Protein AF-A0A814CUS8-F1 (afdb_monomer_lite)

pLDDT: mean 79.9, std 17.97, range [39.34, 98.38]

Radius of gyration: 48.98 Å; chains: 1; bounding box: 87×26×145 Å

InterPro domains:
  IPR004827 Basic-leucine zipper domain [PF00170] (65-127)
  IPR004827 Basic-leucine zipper domain [PS50217] (67-130)
  IPR004827 Basic-leucine zipper domain [SM00338] (65-129)
  IPR046347 Basic-leucine zipper domain superfamily [SSF57959] (68-125)

Sequence (171 aa):
MFSDKSVPSYSSQYSASSVDSNDSEAYAADSNVVEYGPIKIRQIRKPAPTIATGRRPKHLVLVGEEALKRQQRREKNREAAKKLKERRQLIEEELGQKLKELEGEHLTLQSYLKQLQERKTNLQSEVENCLNDPIKELLSNHNQDMLSFFEQYLDDPDLFDEAIENMLNFD

Secondary structure (DSSP, 8-state):
--------------------------------EEEETTEEEE--PPPP--TTTT---TT----THHHHHHHHHHHHHHHHHHHHHHHHHHHHHHHHHHHHHHHHHHHHHHHHHHHHHHHHHHHHHHHIIIIIHHHHHHHHHHHHHHHHHHHHHSS-HHHHHHHHHHHH---

Foldseek 3Di:
DDDDDDDDDDPDPPPPPDPDPPPPPDPPDQPQWDDDDPDTDRDDPDPPPPPVVVDDDPPDDDDDPVVVVVVVVVVVVVVVVVVVVVVVVVVVVVVVVVVVVVVVVVVVVVVVVVVVVVVVVVVVVCCCVVPVVVVVVVVVVVVVVVVVVVVVCPVPVVVVVVVVVVVVPDD

Structure (mmCIF, N/CA/C/O backbone):
data_AF-A0A814CUS8-F1
#
_entry.id   AF-A0A814CUS8-F1
#
loop_
_atom_site.group_PDB
_atom_site.id
_atom_site.type_symbol
_atom_site.label_atom_id
_atom_site.label_alt_id
_atom_site.label_comp_id
_atom_site.label_asym_id
_atom_site.label_entity_id
_atom_site.label_seq_id
_atom_site.pdbx_PDB_ins_code
_atom_site.Cartn_x
_atom_site.Cartn_y
_atom_site.Cartn_z
_atom_site.occupancy
_atom_site.B_iso_or_equiv
_atom_site.auth_seq_id
_atom_site.auth_comp_id
_atom_site.auth_asym_id
_atom_site.auth_atom_id
_atom_site.pdbx_PDB_model_num
ATOM 1 N N . MET A 1 1 ? -21.595 9.789 4.654 1.00 50.78 1 MET A N 1
ATOM 2 C CA . MET A 1 1 ? -20.896 10.973 4.114 1.00 50.78 1 MET A CA 1
ATOM 3 C C . MET A 1 1 ? -19.546 10.504 3.599 1.00 50.78 1 MET A C 1
ATOM 5 O O . MET A 1 1 ? -18.693 10.172 4.409 1.00 50.78 1 MET A O 1
ATOM 9 N N . PHE A 1 2 ? -19.405 10.342 2.283 1.00 46.50 2 PHE A N 1
ATOM 10 C CA . PHE A 1 2 ? -18.151 9.922 1.656 1.00 46.50 2 PHE A CA 1
ATOM 11 C C . PHE A 1 2 ? -17.379 11.176 1.255 1.00 46.50 2 PHE A C 1
ATOM 13 O O . PHE A 1 2 ? -17.892 11.991 0.495 1.00 46.50 2 PHE A O 1
ATOM 20 N N . SER A 1 3 ? -16.190 11.360 1.823 1.00 59.19 3 SER A N 1
ATOM 21 C CA . SER A 1 3 ? -15.321 12.486 1.489 1.00 59.19 3 SER A CA 1
ATOM 22 C C . SER A 1 3 ? -14.439 12.105 0.305 1.00 59.19 3 SER A C 1
ATOM 24 O O . SER A 1 3 ? -13.506 11.313 0.455 1.00 59.19 3 SER A O 1
ATOM 26 N N . ASP A 1 4 ? -14.741 12.687 -0.854 1.00 53.28 4 ASP A N 1
ATOM 27 C CA . ASP A 1 4 ? -13.927 12.637 -2.065 1.00 53.28 4 ASP A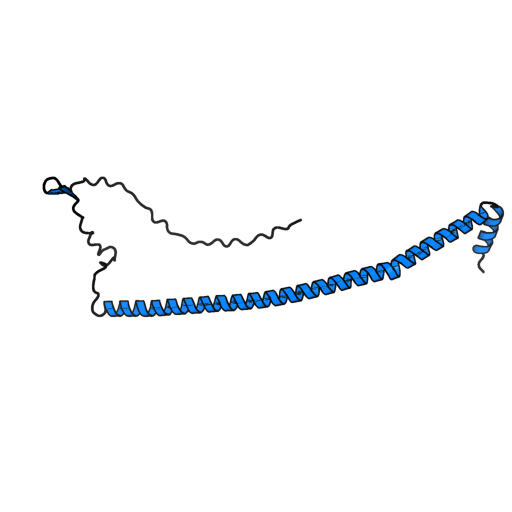 CA 1
ATOM 28 C C . ASP A 1 4 ? -12.538 13.227 -1.796 1.00 53.28 4 ASP A C 1
ATOM 30 O O . ASP A 1 4 ? -12.368 14.432 -1.595 1.00 53.28 4 ASP A O 1
ATOM 34 N N . LYS A 1 5 ? -11.512 12.372 -1.786 1.00 60.66 5 LYS A N 1
ATOM 35 C CA . LYS A 1 5 ? -10.117 12.815 -1.806 1.00 60.66 5 LYS A CA 1
ATOM 36 C C . LYS A 1 5 ? -9.662 12.917 -3.257 1.00 60.66 5 LYS A C 1
ATOM 38 O O . LYS A 1 5 ? -9.365 11.919 -3.906 1.00 60.66 5 LYS A O 1
ATOM 43 N N . SER A 1 6 ? -9.623 14.158 -3.732 1.00 58.84 6 SER A N 1
ATOM 44 C CA . SER A 1 6 ? -9.035 14.594 -5.000 1.00 58.84 6 SER A CA 1
ATOM 45 C C . SER A 1 6 ? -7.634 14.004 -5.208 1.00 58.84 6 SER A C 1
ATOM 47 O O . SER A 1 6 ? -6.712 14.290 -4.444 1.00 58.84 6 SER A O 1
ATOM 49 N N . VAL A 1 7 ? -7.469 13.210 -6.266 1.00 65.81 7 VAL A N 1
ATOM 50 C CA . VAL A 1 7 ? -6.178 12.672 -6.725 1.00 65.81 7 VAL A CA 1
ATOM 51 C C . VAL A 1 7 ? -5.428 13.758 -7.516 1.00 65.81 7 VAL A C 1
ATOM 53 O O . VAL A 1 7 ? -6.060 14.452 -8.316 1.00 65.81 7 VAL A O 1
ATOM 56 N N . PRO A 1 8 ? -4.101 13.936 -7.357 1.00 56.03 8 PRO A N 1
ATOM 57 C CA . PRO A 1 8 ? -3.353 14.910 -8.146 1.00 56.03 8 PRO A CA 1
ATOM 58 C C . PRO A 1 8 ? -3.231 14.441 -9.602 1.00 56.03 8 PRO A C 1
ATOM 60 O O . PRO A 1 8 ? -2.582 13.439 -9.902 1.00 56.03 8 PRO A O 1
ATOM 63 N N . SER A 1 9 ? -3.851 15.189 -10.515 1.00 56.16 9 SER A N 1
ATOM 64 C CA . SER A 1 9 ? -3.718 15.020 -11.963 1.00 56.16 9 SER A CA 1
ATOM 65 C C . SER A 1 9 ? -2.316 15.443 -12.418 1.00 56.16 9 SER A C 1
ATOM 67 O O . SER A 1 9 ? -2.034 16.633 -12.559 1.00 56.16 9 SER A O 1
ATOM 69 N N . TYR A 1 10 ? -1.439 14.476 -12.693 1.00 53.31 10 TYR A N 1
ATOM 70 C CA . TYR A 1 10 ? -0.182 14.727 -13.400 1.00 53.31 10 TYR A CA 1
ATOM 71 C C . TYR A 1 10 ? -0.476 15.013 -14.878 1.00 53.31 10 TYR A C 1
ATOM 73 O O . TYR A 1 10 ? -0.742 14.100 -15.660 1.00 53.31 10 TYR A O 1
ATOM 81 N N . SER A 1 11 ? -0.419 16.289 -15.277 1.00 48.31 11 SER A N 1
ATOM 82 C CA . SER A 1 11 ? -0.501 16.672 -16.686 1.00 48.31 11 SER A CA 1
ATOM 83 C C . SER A 1 11 ? 0.764 16.209 -17.408 1.00 48.31 11 SER A C 1
ATOM 85 O O . SER A 1 11 ? 1.842 16.791 -17.270 1.00 48.31 11 SER A O 1
ATOM 87 N N . SER A 1 12 ? 0.629 15.137 -18.174 1.00 52.34 12 SER A N 1
ATOM 88 C CA .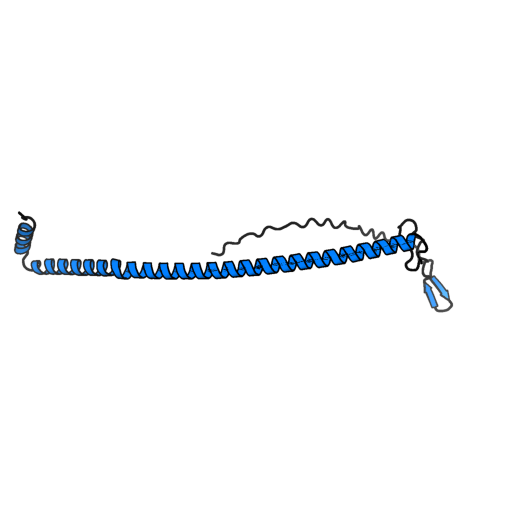 SER A 1 12 ? 1.665 14.636 -19.060 1.00 52.34 12 SER A CA 1
ATOM 89 C C . SER A 1 12 ? 1.778 15.559 -20.278 1.00 52.34 12 SER A C 1
ATOM 91 O O . SER A 1 12 ? 1.001 15.461 -21.224 1.00 52.34 12 SER A O 1
ATOM 93 N N . GLN A 1 13 ? 2.719 16.504 -20.240 1.00 41.91 13 GLN A N 1
ATOM 94 C CA . GLN A 1 13 ? 3.053 17.347 -21.388 1.00 41.91 13 GLN A CA 1
ATOM 95 C C . GLN A 1 13 ? 3.933 16.561 -22.369 1.00 41.91 13 GLN A C 1
ATOM 97 O O . GLN A 1 13 ? 5.137 16.783 -22.473 1.00 41.91 13 GLN A O 1
ATOM 102 N N . TYR A 1 14 ? 3.334 15.613 -23.089 1.00 46.81 14 TYR A N 1
ATOM 103 C CA . TYR A 1 14 ? 3.913 15.123 -24.335 1.00 46.81 14 TYR A CA 1
ATOM 104 C C . TYR A 1 14 ? 3.396 15.999 -25.468 1.00 46.81 14 TYR A C 1
ATOM 106 O O . TYR A 1 14 ? 2.300 15.799 -25.987 1.00 46.81 14 TYR A O 1
ATOM 114 N N . SER A 1 15 ? 4.202 16.984 -25.852 1.00 44.31 15 SER A N 1
ATOM 115 C CA . SER A 1 15 ? 4.017 17.744 -27.084 1.00 44.31 15 SER A CA 1
ATOM 116 C C . SER A 1 15 ? 4.265 16.813 -28.272 1.00 44.31 15 SER A C 1
ATOM 118 O O . SER A 1 15 ? 5.383 16.704 -28.775 1.00 44.31 15 SER A O 1
ATOM 120 N N . ALA A 1 16 ? 3.229 16.092 -28.701 1.00 43.72 16 ALA A N 1
ATOM 121 C CA . ALA A 1 16 ? 3.210 15.454 -30.005 1.00 43.72 16 ALA A CA 1
ATOM 122 C C . ALA A 1 16 ? 3.190 16.574 -31.052 1.00 43.72 16 ALA A C 1
ATOM 124 O O . ALA A 1 16 ? 2.175 17.234 -31.256 1.00 43.72 16 ALA A O 1
ATOM 125 N N . SER A 1 17 ? 4.338 16.833 -31.674 1.00 43.38 17 SER A N 1
ATOM 126 C CA . SER A 1 17 ? 4.427 17.688 -32.852 1.00 43.38 17 SER A CA 1
ATOM 127 C C . SER A 1 17 ? 3.530 17.098 -33.943 1.00 43.38 17 SER A C 1
ATOM 129 O O . SER A 1 17 ? 3.879 16.083 -34.554 1.00 43.38 17 SER A O 1
ATOM 131 N N . SER A 1 18 ? 2.365 17.720 -34.125 1.00 43.56 18 SER A N 1
ATOM 132 C CA . SER A 1 18 ? 1.466 17.559 -35.264 1.00 43.56 18 SER A CA 1
ATOM 133 C C . SER A 1 18 ? 2.279 17.713 -36.541 1.00 43.56 18 SER A C 1
ATOM 135 O O . SER A 1 18 ? 2.819 18.782 -36.822 1.00 43.56 18 SER A O 1
ATOM 137 N N . VAL A 1 19 ? 2.427 16.621 -37.284 1.00 49.22 19 VAL A N 1
ATOM 138 C CA . VAL A 1 19 ? 2.911 16.685 -38.656 1.00 49.22 19 VAL A CA 1
ATOM 139 C C . VAL A 1 19 ? 1.697 17.078 -39.481 1.00 49.22 19 VAL A C 1
ATOM 141 O O . VAL A 1 19 ? 0.839 16.238 -39.753 1.00 49.22 19 VAL A O 1
ATOM 144 N N . ASP A 1 20 ? 1.615 18.365 -39.813 1.00 39.34 20 ASP A N 1
ATOM 145 C CA . ASP A 1 20 ? 0.624 18.897 -40.739 1.00 39.34 20 ASP A CA 1
ATOM 146 C C . ASP A 1 20 ? 0.675 18.096 -42.039 1.00 39.34 20 ASP A C 1
ATOM 148 O O . ASP A 1 20 ? 1.641 18.135 -42.809 1.00 39.34 20 ASP A O 1
ATOM 152 N N . SER A 1 21 ? -0.386 17.325 -42.254 1.00 46.75 21 SER A N 1
ATOM 153 C CA . SER A 1 21 ? -0.672 16.683 -43.524 1.00 46.75 21 SER A CA 1
ATOM 154 C C . SER A 1 21 ? -1.192 17.772 -44.452 1.00 46.75 21 SER A C 1
ATOM 156 O O . SER A 1 21 ? -2.388 18.030 -44.524 1.00 46.75 21 SER A O 1
ATOM 158 N N . ASN A 1 22 ? -0.269 18.450 -45.134 1.00 43.00 22 ASN A N 1
ATOM 159 C CA . ASN A 1 22 ? -0.602 19.197 -46.338 1.00 43.00 22 ASN A CA 1
ATOM 160 C C . ASN A 1 22 ? -0.940 18.183 -47.438 1.00 43.00 22 ASN A C 1
ATOM 162 O O . ASN A 1 22 ? -0.107 17.870 -48.289 1.00 43.00 22 ASN A O 1
ATOM 166 N N . ASP A 1 23 ? -2.173 17.678 -47.400 1.00 44.00 23 ASP A N 1
ATOM 167 C CA . ASP A 1 23 ? -2.877 17.166 -48.572 1.00 44.00 23 ASP A CA 1
ATOM 168 C C . ASP A 1 23 ? -3.195 18.362 -49.477 1.00 44.00 23 ASP A C 1
ATOM 170 O O . ASP A 1 23 ? -4.311 18.871 -49.545 1.00 44.00 23 ASP A O 1
ATOM 174 N N . SER A 1 24 ? -2.168 18.869 -50.156 1.00 48.19 24 SER A N 1
ATOM 175 C CA . SER A 1 24 ? -2.362 19.692 -51.337 1.00 48.19 24 SER A CA 1
ATOM 176 C C . SER A 1 24 ? -2.568 18.751 -52.519 1.00 48.19 24 SER A C 1
ATOM 178 O O . SER A 1 24 ? -1.622 18.191 -53.077 1.00 48.19 24 SER A O 1
ATOM 180 N N . GLU A 1 25 ? -3.845 18.566 -52.863 1.00 48.16 25 GLU A N 1
ATOM 181 C CA . GLU A 1 25 ? -4.347 18.003 -54.116 1.00 48.16 25 GLU A CA 1
ATOM 182 C C . GLU A 1 25 ? -3.626 18.627 -55.321 1.00 48.16 25 GLU A C 1
ATOM 184 O O . GLU A 1 25 ? -4.066 19.598 -55.935 1.00 48.16 25 GLU A O 1
ATOM 189 N N . ALA A 1 26 ? -2.489 18.049 -55.694 1.00 42.47 26 ALA A N 1
ATOM 190 C CA . ALA A 1 26 ? -1.895 18.262 -56.994 1.00 42.47 26 ALA A CA 1
ATOM 191 C C . ALA A 1 26 ? -2.567 17.284 -57.960 1.00 42.47 26 ALA A C 1
ATOM 193 O O . ALA A 1 26 ? -2.162 16.124 -58.072 1.00 42.47 26 ALA A O 1
ATOM 194 N N . TYR A 1 27 ? -3.584 17.768 -58.677 1.00 48.34 27 TYR A N 1
ATOM 195 C CA . TYR A 1 27 ? -4.066 17.189 -59.932 1.00 48.34 27 TYR A CA 1
ATOM 196 C C . TYR A 1 27 ? -2.927 17.208 -60.969 1.00 48.34 27 TYR A C 1
ATOM 198 O O . TYR A 1 27 ? -2.902 18.000 -61.907 1.00 48.34 27 TYR A O 1
ATOM 206 N N . ALA A 1 28 ? -1.924 16.353 -60.774 1.00 47.12 28 ALA A N 1
ATOM 207 C CA . ALA A 1 28 ? -0.863 16.114 -61.732 1.00 47.12 28 ALA A CA 1
ATOM 208 C C . ALA A 1 28 ? -1.374 15.071 -62.725 1.00 47.12 28 ALA A C 1
ATOM 210 O O . ALA A 1 28 ? -1.452 13.886 -62.404 1.00 47.12 28 ALA A O 1
ATOM 211 N N . ALA A 1 29 ? -1.747 15.562 -63.906 1.00 50.84 29 ALA A N 1
ATOM 212 C CA . ALA A 1 29 ? -2.191 14.825 -65.082 1.00 50.84 29 ALA A CA 1
ATOM 213 C C . ALA A 1 29 ? -1.685 13.366 -65.157 1.00 50.84 29 ALA A C 1
ATOM 215 O O . ALA A 1 29 ? -0.484 13.086 -65.083 1.00 50.84 29 ALA A O 1
ATOM 216 N N . ASP A 1 30 ? -2.640 12.451 -65.334 1.00 49.84 30 ASP A N 1
ATOM 217 C CA . ASP A 1 30 ? -2.488 11.003 -65.511 1.00 49.84 30 ASP A CA 1
ATOM 218 C C . ASP A 1 30 ? -1.817 10.682 -66.864 1.00 49.84 30 ASP A C 1
ATOM 220 O O . ASP A 1 30 ? -2.454 10.227 -67.807 1.00 49.84 30 ASP A O 1
ATOM 224 N N . SER A 1 31 ? -0.524 10.993 -66.998 1.00 60.25 31 SER A N 1
ATOM 225 C CA . SER A 1 31 ? 0.248 10.822 -68.242 1.00 60.25 31 SER A CA 1
ATOM 226 C C . SER A 1 31 ? 1.133 9.567 -68.275 1.00 60.25 31 SER A C 1
ATOM 228 O O . SER A 1 31 ? 1.953 9.425 -69.175 1.00 60.25 31 SER A O 1
ATOM 230 N N . ASN A 1 32 ? 0.993 8.644 -67.312 1.00 65.56 32 ASN A N 1
ATOM 231 C CA . ASN A 1 32 ? 1.894 7.486 -67.145 1.00 65.56 32 ASN A CA 1
ATOM 232 C C . ASN A 1 32 ? 1.188 6.120 -67.259 1.00 65.56 32 ASN A C 1
ATOM 234 O O . ASN A 1 32 ? 1.574 5.139 -66.614 1.00 65.56 32 ASN A O 1
ATOM 238 N N . VAL A 1 33 ? 0.137 6.049 -68.076 1.00 76.44 33 VAL A N 1
ATOM 239 C CA . VAL A 1 33 ? -0.501 4.786 -68.467 1.00 76.44 33 VAL A CA 1
ATOM 240 C C . VAL A 1 33 ? 0.093 4.348 -69.800 1.00 76.44 33 VAL A C 1
ATOM 242 O O . VAL A 1 33 ? -0.033 5.057 -70.793 1.00 76.44 33 VAL A O 1
ATOM 245 N N . VAL A 1 34 ? 0.743 3.184 -69.820 1.00 80.94 34 VAL A N 1
ATOM 246 C CA . VAL A 1 34 ? 1.221 2.559 -71.059 1.00 80.94 34 VAL A CA 1
ATOM 247 C C . VAL A 1 34 ? 0.309 1.390 -71.389 1.00 80.94 34 VAL A C 1
ATOM 249 O O . VAL A 1 34 ? 0.059 0.516 -70.556 1.00 80.94 34 VAL A O 1
ATOM 252 N N . GLU A 1 35 ? -0.227 1.415 -72.601 1.00 86.56 35 GLU A N 1
ATOM 253 C CA . GLU A 1 35 ? -1.162 0.419 -73.103 1.00 86.56 35 GLU A CA 1
ATOM 254 C C . GLU A 1 35 ? -0.409 -0.628 -73.925 1.00 86.56 35 GLU A C 1
ATOM 256 O O . GLU A 1 35 ? 0.321 -0.305 -74.861 1.00 86.56 35 GLU A O 1
ATOM 261 N N . TYR A 1 36 ? -0.581 -1.892 -73.549 1.00 82.50 36 TYR A N 1
ATOM 262 C CA . TYR A 1 36 ? -0.077 -3.047 -74.282 1.00 82.50 36 TYR A CA 1
ATOM 263 C C . TYR A 1 36 ? -1.284 -3.855 -74.757 1.00 82.50 36 TYR A C 1
ATOM 265 O O . TYR A 1 36 ? -1.767 -4.756 -74.068 1.00 82.50 36 TYR A O 1
ATOM 273 N N . GLY A 1 37 ? -1.815 -3.495 -75.926 1.00 82.75 37 GLY A N 1
ATOM 274 C CA . GLY A 1 37 ? -3.051 -4.093 -76.436 1.00 82.75 37 GLY A CA 1
ATOM 275 C C . GLY A 1 37 ? -4.238 -3.803 -75.501 1.00 82.75 37 GLY A C 1
ATOM 276 O O . GLY A 1 37 ? -4.381 -2.666 -75.074 1.00 82.75 37 GLY A O 1
ATOM 277 N N . PRO A 1 38 ? -5.087 -4.785 -75.138 1.00 84.81 38 PRO A N 1
ATOM 278 C CA . PRO A 1 38 ? -6.267 -4.537 -74.299 1.00 84.81 38 PRO A CA 1
ATOM 279 C C . PRO A 1 38 ? -5.943 -4.240 -72.821 1.00 84.81 38 PRO A C 1
ATOM 281 O O . PRO A 1 38 ? -6.857 -4.012 -72.028 1.00 84.81 38 PRO A O 1
ATOM 284 N N . ILE A 1 39 ? -4.667 -4.276 -72.419 1.00 77.88 39 ILE A N 1
ATOM 285 C CA . ILE A 1 39 ? -4.240 -4.118 -71.026 1.00 77.88 39 ILE A CA 1
ATOM 286 C C . ILE A 1 39 ? -3.573 -2.755 -70.840 1.00 77.88 39 ILE A C 1
ATOM 288 O O . ILE A 1 39 ? -2.567 -2.436 -71.476 1.00 77.88 39 ILE A O 1
ATOM 292 N N . LYS A 1 40 ? -4.097 -1.976 -69.892 1.00 85.62 40 LYS A N 1
ATOM 293 C CA . LYS A 1 40 ? -3.550 -0.676 -69.489 1.00 85.62 40 LYS A CA 1
ATOM 294 C C . LYS A 1 40 ? -2.766 -0.828 -68.191 1.00 85.62 40 LYS A C 1
ATOM 296 O O . LYS A 1 40 ? -3.345 -1.151 -67.155 1.00 85.62 40 LYS A O 1
ATOM 301 N N . ILE A 1 41 ? -1.454 -0.591 -68.237 1.00 85.88 41 ILE A N 1
ATOM 302 C CA . ILE A 1 41 ? -0.577 -0.680 -67.065 1.00 85.88 41 ILE A CA 1
ATOM 303 C C . ILE A 1 41 ? -0.143 0.728 -66.662 1.00 85.88 41 ILE A C 1
ATOM 305 O O . ILE A 1 41 ? 0.440 1.471 -67.453 1.00 85.88 41 ILE A O 1
ATOM 309 N N . ARG A 1 42 ? -0.384 1.087 -65.399 1.00 80.81 42 ARG A N 1
ATOM 310 C CA . ARG A 1 42 ? 0.209 2.286 -64.796 1.00 80.81 42 ARG A CA 1
ATOM 311 C C . ARG A 1 42 ? 1.684 2.014 -64.532 1.00 80.81 42 ARG A C 1
ATOM 313 O O . ARG A 1 42 ? 2.015 1.139 -63.733 1.00 80.81 42 ARG A O 1
ATOM 320 N N . GLN A 1 43 ? 2.572 2.744 -65.203 1.00 80.56 43 GLN A N 1
ATOM 321 C CA . GLN A 1 43 ? 4.000 2.601 -64.950 1.00 80.56 43 GLN A CA 1
ATOM 322 C C . GLN A 1 43 ? 4.317 3.060 -63.526 1.00 80.56 43 GLN A C 1
ATOM 324 O O . GLN A 1 43 ? 4.033 4.193 -63.132 1.00 80.56 43 GLN A O 1
ATOM 329 N N . ILE A 1 44 ? 4.922 2.163 -62.745 1.00 72.94 44 ILE A N 1
ATOM 330 C CA . ILE A 1 44 ? 5.392 2.483 -61.399 1.00 72.94 44 ILE A CA 1
ATOM 331 C C . ILE A 1 44 ? 6.507 3.519 -61.543 1.00 72.94 44 ILE A C 1
ATOM 333 O O . ILE A 1 44 ? 7.568 3.237 -62.106 1.00 72.94 44 ILE A O 1
ATOM 337 N N . ARG A 1 45 ? 6.274 4.733 -61.032 1.00 70.69 45 ARG A N 1
ATOM 338 C CA . ARG A 1 45 ? 7.308 5.772 -60.980 1.00 70.69 45 ARG A CA 1
ATOM 339 C C . ARG A 1 45 ? 8.468 5.240 -60.136 1.00 70.69 45 ARG A C 1
ATOM 341 O O . ARG A 1 45 ? 8.252 4.788 -59.010 1.00 70.69 45 ARG A O 1
ATOM 348 N N . LYS A 1 46 ? 9.698 5.287 -60.662 1.00 68.25 46 LYS A N 1
ATOM 349 C CA . LYS A 1 46 ? 10.890 4.990 -59.852 1.00 68.25 46 LYS A CA 1
ATOM 350 C C . LYS A 1 46 ? 10.866 5.939 -58.645 1.00 68.25 46 LYS A C 1
ATOM 352 O O . LYS A 1 46 ? 10.638 7.134 -58.856 1.00 68.25 46 LYS A O 1
ATOM 357 N N . PRO A 1 47 ? 11.037 5.444 -57.405 1.00 64.38 47 PRO A N 1
ATOM 358 C CA . PRO A 1 47 ? 11.011 6.310 -56.236 1.00 64.38 47 PRO A CA 1
ATOM 359 C C . PRO A 1 47 ? 12.062 7.404 -56.422 1.00 64.38 47 PRO A C 1
ATOM 361 O O . PRO A 1 47 ? 13.176 7.118 -56.870 1.00 64.38 47 PRO A O 1
ATOM 364 N N . ALA A 1 48 ? 11.685 8.650 -56.128 1.00 63.38 48 ALA A N 1
ATOM 365 C CA . ALA A 1 48 ? 12.587 9.785 -56.258 1.00 63.38 48 ALA A CA 1
ATOM 366 C C . ALA A 1 48 ? 13.903 9.473 -55.518 1.00 63.38 48 ALA A C 1
ATOM 368 O O . ALA A 1 48 ? 13.851 8.951 -54.399 1.00 63.38 48 ALA A O 1
ATOM 369 N N . PRO A 1 49 ? 15.078 9.742 -56.116 1.00 61.50 49 PRO A N 1
ATOM 370 C CA . PRO A 1 49 ? 16.358 9.514 -55.462 1.00 61.50 49 PRO A CA 1
ATOM 371 C C . PRO A 1 49 ? 16.517 10.520 -54.315 1.00 61.50 49 PRO A C 1
ATOM 373 O O . PRO A 1 49 ? 17.085 11.598 -54.462 1.00 61.50 49 PRO A O 1
ATOM 376 N N . THR A 1 50 ? 15.974 10.186 -53.147 1.00 63.00 50 THR A N 1
ATOM 377 C CA . THR A 1 50 ? 15.975 11.044 -51.961 1.00 63.00 50 THR A CA 1
ATOM 378 C C . THR A 1 50 ? 17.290 10.916 -51.199 1.00 63.00 50 THR A C 1
ATOM 380 O O . THR A 1 50 ? 17.324 10.423 -50.072 1.00 63.00 50 THR A O 1
ATOM 383 N N . ILE A 1 51 ? 18.388 11.377 -51.802 1.00 54.81 51 ILE A N 1
ATOM 384 C CA . ILE A 1 51 ? 19.634 11.630 -51.060 1.00 54.81 51 ILE A CA 1
ATOM 385 C C . ILE A 1 51 ? 19.411 12.791 -50.069 1.00 54.81 51 ILE A C 1
ATOM 387 O O . ILE A 1 51 ? 19.869 12.719 -48.931 1.00 54.81 51 ILE A O 1
ATOM 391 N N . ALA A 1 52 ? 18.610 13.797 -50.446 1.00 56.31 52 ALA A N 1
ATOM 392 C CA . ALA A 1 52 ? 18.304 14.970 -49.617 1.00 56.31 52 ALA A CA 1
ATOM 393 C C . ALA A 1 52 ? 17.526 14.654 -48.320 1.00 56.31 52 ALA A C 1
ATOM 395 O O . ALA A 1 52 ? 17.642 15.381 -47.341 1.00 56.31 52 ALA A O 1
ATOM 396 N N . THR A 1 53 ? 16.764 13.556 -48.274 1.00 61.72 53 THR A N 1
ATOM 397 C CA . THR A 1 53 ? 15.939 13.172 -47.107 1.00 61.72 53 THR A CA 1
ATOM 398 C C . THR A 1 53 ? 16.676 12.230 -46.141 1.00 61.72 53 THR A C 1
ATOM 400 O O . THR A 1 53 ? 16.090 11.742 -45.177 1.00 61.72 53 THR A O 1
ATOM 403 N N . GLY A 1 54 ? 17.945 11.889 -46.409 1.00 64.19 54 GLY A N 1
ATOM 404 C CA . GLY A 1 54 ? 18.753 10.999 -45.559 1.00 64.19 54 GLY A CA 1
ATOM 405 C C . GLY A 1 54 ? 18.274 9.539 -45.494 1.00 64.19 54 GLY A C 1
ATOM 406 O O . GLY A 1 54 ? 18.857 8.717 -44.781 1.00 64.19 54 GLY A O 1
ATOM 407 N N . ARG A 1 55 ? 17.224 9.177 -46.242 1.00 68.00 55 ARG A N 1
ATOM 408 C CA . ARG A 1 55 ? 16.693 7.812 -46.307 1.00 68.00 55 ARG A CA 1
ATOM 409 C C . ARG A 1 55 ? 17.502 6.987 -47.301 1.00 68.00 55 ARG A C 1
ATOM 411 O O . ARG A 1 55 ? 17.473 7.231 -48.503 1.00 68.00 55 ARG A O 1
ATOM 418 N N . ARG A 1 56 ? 18.212 5.979 -46.793 1.00 68.06 56 ARG A N 1
ATOM 419 C CA . ARG A 1 56 ? 18.971 5.031 -47.621 1.00 68.06 56 ARG A CA 1
ATOM 420 C C . ARG A 1 56 ? 18.082 3.897 -48.132 1.00 68.06 56 ARG A C 1
ATOM 422 O O . ARG A 1 56 ? 17.190 3.464 -47.398 1.00 68.06 56 ARG A O 1
ATOM 429 N N . PRO A 1 57 ? 18.334 3.378 -49.348 1.00 73.12 57 PRO A N 1
ATOM 430 C CA . PRO A 1 57 ? 17.567 2.263 -49.881 1.00 73.12 57 PRO A CA 1
ATOM 431 C C . PRO A 1 57 ? 17.734 1.021 -48.996 1.00 73.12 57 PRO A C 1
ATOM 433 O O . PRO A 1 57 ? 18.835 0.709 -48.541 1.00 73.12 57 PRO A O 1
ATOM 436 N N . LYS A 1 58 ? 16.628 0.299 -48.766 1.00 67.25 58 LYS A N 1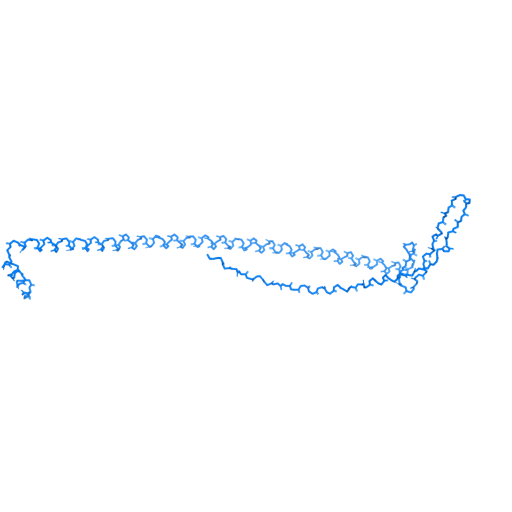
ATOM 437 C CA . LYS A 1 58 ? 16.537 -0.874 -47.871 1.00 67.25 58 LYS A CA 1
ATOM 438 C C . LYS A 1 58 ? 17.581 -1.963 -48.170 1.00 67.25 58 LYS A C 1
ATOM 440 O O . LYS A 1 58 ? 17.966 -2.693 -47.263 1.00 67.25 58 LYS A O 1
ATOM 445 N N . HIS A 1 59 ? 18.038 -2.050 -49.419 1.00 69.69 59 HIS A N 1
ATOM 446 C CA . HIS A 1 59 ? 18.945 -3.085 -49.923 1.00 69.69 59 HIS A CA 1
ATOM 447 C C . HIS A 1 59 ? 20.400 -2.619 -50.089 1.00 69.69 59 HIS A C 1
ATOM 449 O O . HIS A 1 59 ? 21.197 -3.325 -50.700 1.00 69.69 59 HIS A O 1
ATOM 455 N N . LEU A 1 60 ? 20.769 -1.441 -49.571 1.00 76.00 60 LEU A N 1
ATOM 456 C CA . LEU A 1 60 ? 22.157 -0.989 -49.625 1.00 76.00 60 LEU A CA 1
ATOM 457 C C . LEU A 1 60 ? 23.019 -1.826 -48.673 1.00 76.00 60 LEU A C 1
ATOM 459 O O . LEU A 1 60 ? 22.881 -1.730 -47.450 1.00 76.00 60 LEU A O 1
ATOM 463 N N . VAL A 1 61 ? 23.925 -2.624 -49.235 1.00 75.06 61 VAL A N 1
ATOM 464 C CA . VAL A 1 61 ? 24.966 -3.307 -48.464 1.00 75.06 61 VAL A CA 1
ATOM 465 C C . VAL A 1 61 ? 25.995 -2.257 -48.055 1.00 75.06 61 VAL A C 1
ATOM 467 O O . VAL A 1 61 ? 26.683 -1.683 -48.893 1.00 75.06 61 VAL A O 1
ATOM 470 N N . LEU A 1 62 ? 26.054 -1.962 -46.758 1.00 76.06 62 LEU A N 1
ATOM 471 C CA . LEU A 1 62 ? 27.074 -1.080 -46.196 1.00 76.06 62 LEU A CA 1
ATOM 472 C C . LEU A 1 62 ? 28.379 -1.872 -46.109 1.00 76.06 62 LEU A C 1
ATOM 474 O O . LEU A 1 62 ? 28.374 -2.994 -45.604 1.00 76.06 62 LEU A O 1
ATOM 478 N N . VAL A 1 63 ? 29.478 -1.297 -46.590 1.00 83.56 63 VAL A N 1
ATOM 479 C CA . VAL A 1 63 ? 30.802 -1.938 -46.627 1.00 83.56 63 VAL A CA 1
ATOM 480 C C . VAL A 1 63 ? 31.809 -1.060 -45.878 1.00 83.56 63 VAL A C 1
ATOM 482 O O . VAL A 1 63 ? 31.645 0.157 -45.800 1.00 83.56 63 VAL A O 1
ATOM 485 N N . GLY A 1 64 ? 32.838 -1.676 -45.292 1.00 86.31 64 GLY A N 1
ATOM 486 C CA . GLY A 1 64 ? 33.934 -0.973 -44.620 1.00 86.31 64 GLY A CA 1
ATOM 487 C C . GLY A 1 64 ? 33.529 -0.325 -43.291 1.00 86.31 64 GLY A C 1
ATOM 488 O O . GLY A 1 64 ? 32.772 -0.895 -42.503 1.00 86.31 64 GLY A O 1
ATOM 489 N N . GLU A 1 65 ? 34.033 0.881 -43.027 1.00 86.06 65 GLU A N 1
ATOM 490 C CA . GLU A 1 65 ? 33.860 1.579 -41.742 1.00 86.06 65 GLU A CA 1
ATOM 491 C C . GLU A 1 65 ? 32.401 1.831 -41.357 1.00 86.06 65 GLU A C 1
ATOM 493 O O . GLU A 1 65 ? 32.034 1.846 -40.179 1.00 86.06 65 GLU A O 1
ATOM 498 N N . GLU A 1 66 ? 31.547 2.050 -42.350 1.00 84.12 66 GLU A N 1
ATOM 499 C CA . GLU A 1 66 ? 30.143 2.343 -42.117 1.00 84.12 66 GLU A CA 1
ATOM 500 C C . GLU A 1 66 ? 29.370 1.120 -41.603 1.00 84.12 66 GLU A C 1
ATOM 502 O O . GLU A 1 66 ? 28.493 1.247 -40.739 1.00 84.12 66 GLU A O 1
ATOM 507 N N . ALA A 1 67 ? 29.736 -0.075 -42.075 1.00 86.75 67 ALA A N 1
ATOM 508 C CA . ALA A 1 67 ? 29.196 -1.329 -41.567 1.00 86.75 67 ALA A CA 1
ATOM 509 C C . ALA A 1 67 ? 29.596 -1.544 -40.099 1.00 86.75 67 ALA A C 1
ATOM 511 O O . ALA A 1 67 ? 28.736 -1.844 -39.267 1.00 86.75 67 ALA A O 1
ATOM 512 N N . LEU A 1 68 ? 30.866 -1.287 -39.764 1.00 89.19 68 LEU A N 1
ATOM 513 C CA . LEU A 1 68 ? 31.392 -1.393 -38.398 1.00 89.19 68 LEU A CA 1
ATOM 514 C C . LEU A 1 68 ? 30.707 -0.407 -37.442 1.00 89.19 68 LEU A C 1
ATOM 516 O O . LEU A 1 68 ? 30.222 -0.803 -36.382 1.00 89.19 68 LEU A O 1
ATOM 520 N N . LYS A 1 69 ? 30.563 0.866 -37.835 1.00 91.31 69 LYS A N 1
ATOM 521 C CA . LYS A 1 69 ? 29.831 1.876 -37.044 1.00 91.31 69 LYS A CA 1
ATOM 522 C C . LYS A 1 69 ? 28.378 1.461 -36.805 1.00 91.31 69 LYS A C 1
ATOM 524 O O . LYS A 1 69 ? 27.843 1.662 -35.712 1.00 91.31 69 LYS A O 1
ATOM 529 N N . ARG A 1 70 ? 27.716 0.864 -37.802 1.00 88.44 70 ARG A N 1
ATOM 530 C CA . ARG A 1 70 ? 26.347 0.347 -37.648 1.00 88.44 70 ARG A CA 1
ATOM 531 C C . ARG A 1 70 ? 26.288 -0.838 -36.690 1.00 88.44 70 ARG A C 1
ATOM 533 O O . ARG A 1 70 ? 25.355 -0.902 -35.891 1.00 88.44 70 ARG A O 1
ATOM 540 N N . GLN A 1 71 ? 27.250 -1.751 -36.759 1.00 90.00 71 GLN A N 1
ATOM 541 C CA . GLN A 1 71 ? 27.343 -2.881 -35.840 1.00 90.00 71 GLN A CA 1
ATOM 542 C C . GLN A 1 71 ? 27.536 -2.405 -34.395 1.00 90.00 71 GLN A C 1
ATOM 544 O O . GLN A 1 71 ? 26.721 -2.752 -33.543 1.00 90.00 71 GLN A O 1
ATOM 549 N N . GLN A 1 72 ? 28.487 -1.501 -34.144 1.00 94.50 72 GLN A N 1
ATOM 550 C CA . GLN A 1 72 ? 28.706 -0.921 -32.814 1.00 94.50 72 GLN A CA 1
ATOM 551 C C . GLN A 1 72 ? 27.454 -0.221 -32.268 1.00 94.50 72 GLN A C 1
ATOM 553 O O . GLN A 1 72 ? 27.125 -0.345 -31.092 1.00 94.50 72 GLN A O 1
ATOM 558 N N . ARG A 1 73 ? 26.707 0.507 -33.113 1.00 94.19 73 ARG A N 1
ATOM 559 C CA . ARG A 1 73 ? 25.428 1.115 -32.702 1.00 94.19 73 ARG A CA 1
ATOM 560 C C . ARG A 1 73 ? 24.391 0.064 -32.307 1.00 94.19 73 ARG A C 1
ATOM 562 O O . ARG A 1 73 ? 23.668 0.275 -31.339 1.00 94.19 73 ARG A O 1
ATOM 569 N N . ARG A 1 74 ? 24.306 -1.049 -33.040 1.00 95.44 74 ARG A N 1
ATOM 570 C CA . ARG A 1 74 ? 23.387 -2.155 -32.724 1.00 95.44 74 ARG A CA 1
ATOM 571 C C . ARG A 1 74 ? 23.761 -2.842 -31.417 1.00 95.44 74 ARG A C 1
ATOM 573 O O . ARG A 1 74 ? 22.867 -3.133 -30.633 1.00 95.44 74 ARG A O 1
ATOM 580 N N . GLU A 1 75 ? 25.046 -3.072 -31.181 1.00 96.88 75 GLU A N 1
ATOM 581 C CA . GLU A 1 75 ? 25.554 -3.664 -29.939 1.00 96.88 75 GLU A CA 1
ATOM 582 C C . GLU A 1 75 ? 25.270 -2.749 -28.743 1.00 96.88 75 GLU A C 1
ATOM 584 O O . GLU A 1 75 ? 24.588 -3.169 -27.811 1.00 96.88 75 GLU A O 1
ATOM 589 N N . LYS A 1 76 ? 25.628 -1.461 -28.828 1.00 96.81 76 LYS A N 1
ATOM 590 C CA . LYS A 1 76 ? 25.312 -0.471 -27.783 1.00 96.81 76 LYS A CA 1
ATOM 591 C C . LYS A 1 76 ? 23.813 -0.360 -27.510 1.00 96.81 76 LYS A C 1
ATOM 593 O O . LYS A 1 76 ? 23.395 -0.273 -26.361 1.00 96.81 76 LYS A O 1
ATOM 598 N N . ASN A 1 77 ? 22.982 -0.360 -28.555 1.00 97.38 77 ASN A N 1
ATOM 599 C CA . ASN A 1 77 ? 21.529 -0.312 -28.390 1.00 97.38 77 ASN A CA 1
ATOM 600 C C . ASN A 1 77 ? 20.985 -1.593 -27.739 1.00 97.38 77 ASN A C 1
ATOM 602 O O . ASN A 1 77 ? 20.100 -1.513 -26.892 1.00 97.38 77 ASN A O 1
ATOM 606 N N . ARG A 1 78 ? 21.551 -2.756 -28.081 1.00 98.12 78 ARG A N 1
ATOM 607 C CA . ARG A 1 78 ? 21.211 -4.037 -27.455 1.00 98.12 78 ARG A CA 1
ATOM 608 C C . ARG A 1 78 ? 21.544 -4.030 -25.965 1.00 98.12 78 ARG A C 1
ATOM 610 O O . ARG A 1 78 ? 20.698 -4.409 -25.161 1.00 98.12 78 ARG A O 1
ATOM 617 N N . GLU A 1 79 ? 22.732 -3.567 -25.594 1.00 97.81 79 GLU A N 1
ATOM 618 C CA . GLU A 1 79 ? 23.136 -3.429 -24.190 1.00 97.81 79 GLU A CA 1
ATOM 619 C C . GLU A 1 79 ? 22.252 -2.432 -23.439 1.00 97.81 79 GLU A C 1
ATOM 621 O O . GLU A 1 79 ? 21.773 -2.733 -22.347 1.00 97.81 79 GLU A O 1
ATOM 626 N N . ALA A 1 80 ? 21.962 -1.276 -24.042 1.00 97.81 80 ALA A N 1
ATOM 627 C CA . ALA A 1 80 ? 21.079 -0.277 -23.452 1.00 97.81 80 ALA A CA 1
ATOM 628 C C . ALA A 1 80 ? 19.664 -0.830 -23.214 1.00 97.81 80 ALA A C 1
ATOM 630 O O . ALA A 1 80 ? 19.095 -0.615 -22.145 1.00 97.81 80 ALA A O 1
ATOM 631 N N . ALA A 1 81 ? 19.113 -1.584 -24.171 1.00 97.94 81 ALA A N 1
ATOM 632 C CA . ALA A 1 81 ? 17.817 -2.239 -24.026 1.00 97.94 81 ALA A CA 1
ATOM 633 C C . ALA A 1 81 ? 17.832 -3.303 -22.917 1.00 97.94 81 ALA A C 1
ATOM 635 O O . ALA A 1 81 ? 16.891 -3.375 -22.126 1.00 97.94 81 ALA A O 1
ATOM 636 N N . LYS A 1 82 ? 18.912 -4.091 -22.816 1.00 98.19 82 LYS A N 1
ATOM 637 C CA . LYS A 1 82 ? 19.088 -5.075 -21.740 1.00 98.19 82 LYS A CA 1
ATOM 638 C C . LYS A 1 82 ? 19.122 -4.393 -20.372 1.00 98.19 82 LYS A C 1
ATOM 640 O O . LYS A 1 82 ? 18.337 -4.753 -19.503 1.00 98.19 82 LYS A O 1
ATOM 645 N N . LYS A 1 83 ? 19.946 -3.353 -20.2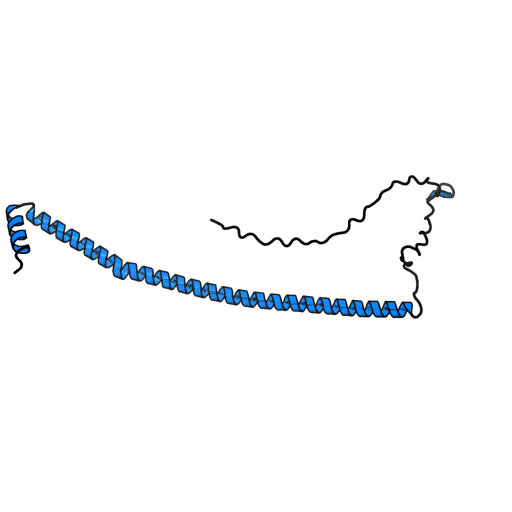19 1.00 98.31 83 LYS A N 1
ATOM 646 C CA . LYS A 1 83 ? 20.064 -2.578 -18.977 1.00 98.31 83 LYS A CA 1
ATOM 647 C C . LYS A 1 83 ? 18.751 -1.898 -18.595 1.00 98.31 83 LYS A C 1
ATOM 649 O O . LYS A 1 83 ? 18.403 -1.841 -17.420 1.00 98.31 83 LYS A O 1
ATOM 654 N N . LEU A 1 84 ? 18.005 -1.389 -19.578 1.00 98.19 84 LEU A N 1
ATOM 655 C CA . LEU A 1 84 ? 16.677 -0.827 -19.344 1.00 98.19 84 LEU A CA 1
ATOM 656 C C . LEU A 1 84 ? 15.708 -1.892 -18.820 1.00 98.19 84 LEU A C 1
ATOM 658 O O . LEU A 1 84 ? 14.977 -1.622 -17.872 1.00 98.19 84 LEU A O 1
ATOM 662 N N . LYS A 1 85 ? 15.709 -3.088 -19.420 1.00 98.38 85 LYS A N 1
ATOM 663 C CA . LYS A 1 85 ? 14.872 -4.207 -18.973 1.00 98.38 85 LYS A CA 1
ATOM 664 C C . LYS A 1 85 ? 15.233 -4.639 -17.550 1.00 98.38 85 LYS A C 1
ATOM 666 O O . LYS A 1 85 ? 14.339 -4.727 -16.720 1.00 98.38 85 LYS A O 1
ATOM 671 N N . GLU A 1 86 ? 16.520 -4.835 -17.270 1.00 98.12 86 GLU A N 1
ATOM 672 C CA . GLU A 1 86 ? 17.022 -5.175 -15.931 1.00 98.12 86 GLU A CA 1
ATOM 673 C C . GLU A 1 86 ? 16.603 -4.112 -14.903 1.00 98.12 86 GLU A C 1
ATOM 675 O O . GLU A 1 86 ? 16.066 -4.443 -13.854 1.00 98.12 86 GLU A O 1
ATOM 680 N N . ARG A 1 87 ? 16.746 -2.820 -15.229 1.00 98.31 87 ARG A N 1
ATOM 681 C CA . ARG A 1 87 ? 16.330 -1.734 -14.330 1.00 98.31 87 ARG A CA 1
ATOM 682 C C . ARG A 1 87 ? 14.823 -1.709 -14.079 1.00 98.31 87 ARG A C 1
ATOM 684 O O . ARG A 1 87 ? 14.417 -1.448 -12.955 1.00 98.31 87 ARG A O 1
ATOM 691 N N . ARG A 1 88 ? 13.999 -1.948 -15.104 1.00 98.31 88 ARG A N 1
ATOM 692 C CA . ARG A 1 88 ? 12.538 -2.035 -14.936 1.00 98.31 88 ARG A CA 1
ATOM 693 C C . ARG A 1 88 ? 12.161 -3.179 -14.006 1.00 98.31 88 ARG A C 1
ATOM 695 O O . ARG A 1 88 ? 11.389 -2.955 -13.088 1.00 98.31 88 ARG A O 1
ATOM 702 N N . GLN A 1 89 ? 12.768 -4.345 -14.204 1.00 98.38 89 GLN A N 1
ATOM 703 C CA . GLN A 1 89 ? 12.532 -5.505 -13.356 1.00 98.38 89 GLN A CA 1
ATOM 704 C C . GLN A 1 89 ? 12.925 -5.234 -11.895 1.00 98.38 89 GLN A C 1
ATOM 706 O O . GLN A 1 89 ? 12.144 -5.521 -11.000 1.00 98.38 89 GLN A O 1
ATOM 711 N N . LEU A 1 90 ? 14.085 -4.615 -11.649 1.00 98.19 90 LEU A N 1
ATOM 712 C CA . LEU A 1 90 ? 14.497 -4.245 -10.288 1.00 98.19 90 LEU A CA 1
ATOM 713 C C . LEU A 1 90 ? 13.504 -3.287 -9.618 1.00 98.19 90 LEU A C 1
ATOM 715 O O . LEU A 1 90 ? 13.183 -3.464 -8.450 1.00 98.19 90 LEU A O 1
ATOM 719 N N . ILE A 1 91 ? 12.996 -2.296 -10.358 1.00 98.12 91 ILE A N 1
ATOM 720 C CA . ILE A 1 91 ? 11.983 -1.364 -9.842 1.00 98.12 91 ILE A CA 1
ATOM 721 C C . ILE A 1 91 ? 10.674 -2.105 -9.540 1.00 98.12 91 ILE A C 1
ATOM 723 O O . ILE A 1 91 ? 10.056 -1.855 -8.513 1.00 98.12 91 ILE A O 1
ATOM 727 N N . GLU A 1 92 ? 10.242 -3.021 -10.407 1.00 98.25 92 GLU A N 1
ATOM 728 C CA . GLU A 1 92 ? 9.049 -3.846 -10.170 1.00 98.25 92 GLU A CA 1
ATOM 729 C C . GLU A 1 92 ? 9.203 -4.724 -8.919 1.00 98.25 92 GLU A C 1
ATOM 731 O O . GLU A 1 92 ? 8.280 -4.812 -8.110 1.00 98.25 92 GLU A O 1
ATOM 736 N N . GLU A 1 93 ? 10.374 -5.333 -8.727 1.00 98.25 93 GLU A N 1
ATOM 737 C CA . GLU A 1 93 ? 10.693 -6.137 -7.545 1.00 98.25 93 GLU A CA 1
ATOM 738 C C . GLU A 1 93 ? 10.723 -5.287 -6.265 1.00 98.25 93 GLU A C 1
ATOM 740 O O . GLU A 1 93 ? 10.119 -5.679 -5.266 1.00 98.25 93 GLU A O 1
ATOM 745 N N . GLU A 1 94 ? 11.359 -4.113 -6.296 1.00 98.19 94 GLU A N 1
ATOM 746 C CA . GLU A 1 94 ? 11.406 -3.162 -5.176 1.00 98.19 94 GLU A CA 1
ATOM 747 C C . GLU A 1 94 ? 10.002 -2.677 -4.790 1.00 98.19 94 GLU A C 1
ATOM 749 O O . GLU A 1 94 ? 9.621 -2.722 -3.619 1.00 98.19 94 GLU A O 1
ATOM 754 N N . LEU A 1 95 ? 9.190 -2.281 -5.775 1.00 98.12 95 LEU A N 1
ATOM 755 C CA . LEU A 1 95 ? 7.800 -1.887 -5.545 1.00 98.12 95 LEU A CA 1
ATOM 756 C C . LEU A 1 95 ? 6.976 -3.046 -4.974 1.00 98.12 95 LEU A C 1
ATOM 758 O O . LEU A 1 95 ? 6.190 -2.841 -4.051 1.00 98.12 95 LEU A O 1
ATOM 762 N N . GLY A 1 96 ? 7.174 -4.266 -5.479 1.00 98.19 96 GLY A N 1
ATOM 763 C CA . GLY A 1 96 ? 6.515 -5.463 -4.964 1.00 98.19 96 GLY A CA 1
ATOM 764 C C . GLY A 1 96 ? 6.896 -5.781 -3.515 1.00 98.19 96 GLY A C 1
ATOM 765 O O . GLY A 1 96 ? 6.036 -6.181 -2.730 1.00 98.19 96 GLY A O 1
ATOM 766 N N . GLN A 1 97 ? 8.159 -5.579 -3.132 1.00 98.06 97 GLN A N 1
ATOM 767 C CA . GLN A 1 97 ? 8.604 -5.705 -1.741 1.00 98.06 97 GLN A CA 1
ATOM 768 C C . GLN A 1 97 ? 7.969 -4.630 -0.860 1.00 98.06 97 GLN A C 1
ATOM 770 O O . GLN A 1 97 ? 7.389 -4.958 0.174 1.00 98.06 97 GLN A O 1
ATOM 775 N N . LYS A 1 98 ? 7.984 -3.368 -1.305 1.00 98.12 98 LYS A N 1
ATOM 776 C CA . LYS A 1 98 ? 7.393 -2.259 -0.551 1.00 98.12 98 LYS A CA 1
ATOM 777 C C . LYS A 1 98 ? 5.893 -2.440 -0.330 1.00 98.12 98 LYS A C 1
ATOM 779 O O . LYS A 1 98 ? 5.390 -2.120 0.743 1.00 98.12 98 LYS A O 1
ATOM 784 N N . LEU A 1 99 ? 5.186 -2.981 -1.319 1.00 98.31 99 LEU A N 1
ATOM 785 C CA . LEU A 1 99 ? 3.765 -3.296 -1.206 1.00 98.31 99 LEU A CA 1
ATOM 786 C C . LEU A 1 99 ? 3.528 -4.346 -0.111 1.00 98.31 99 LEU A C 1
ATOM 788 O O . LEU A 1 99 ? 2.708 -4.115 0.772 1.00 98.31 99 LEU A O 1
ATOM 792 N N . LYS A 1 100 ? 4.299 -5.441 -0.100 1.00 97.94 100 LYS A N 1
ATOM 793 C CA . LYS A 1 100 ? 4.201 -6.482 0.939 1.00 97.94 100 LYS A CA 1
ATOM 794 C C . LYS A 1 100 ? 4.506 -5.955 2.340 1.00 97.94 100 LYS A C 1
ATOM 796 O O . LYS A 1 100 ? 3.828 -6.333 3.292 1.00 97.94 100 LYS A O 1
ATOM 801 N N . GLU A 1 101 ? 5.516 -5.096 2.474 1.00 98.12 101 GLU A N 1
ATOM 802 C CA . GLU A 1 101 ? 5.823 -4.429 3.745 1.00 98.12 101 GLU A CA 1
ATOM 803 C C . GLU A 1 101 ? 4.630 -3.601 4.232 1.00 98.12 101 GLU A C 1
ATOM 805 O O . GLU A 1 101 ? 4.170 -3.785 5.357 1.00 98.12 101 GLU A O 1
ATOM 810 N N . LEU A 1 102 ? 4.087 -2.742 3.363 1.00 97.94 102 LEU A N 1
ATOM 811 C CA . LEU A 1 102 ? 2.946 -1.885 3.688 1.00 97.94 102 LEU A CA 1
ATOM 812 C C . LEU A 1 102 ? 1.678 -2.690 3.999 1.00 97.94 102 LEU A C 1
ATOM 814 O O . LEU A 1 102 ? 0.929 -2.318 4.898 1.00 97.94 102 LEU A O 1
ATOM 818 N N . GLU A 1 103 ? 1.432 -3.797 3.299 1.00 98.19 103 GLU A N 1
ATOM 819 C CA . GLU A 1 103 ? 0.335 -4.718 3.619 1.00 98.19 103 GLU A CA 1
ATOM 820 C C . GLU A 1 103 ? 0.511 -5.340 5.011 1.00 98.19 103 GLU A C 1
ATOM 822 O O . GLU A 1 103 ? -0.445 -5.399 5.786 1.00 98.19 103 GLU A O 1
ATOM 827 N N . GLY A 1 104 ? 1.731 -5.759 5.362 1.00 98.00 104 GLY A N 1
ATOM 828 C CA . GLY A 1 104 ? 2.048 -6.287 6.690 1.00 98.00 104 GLY A CA 1
ATOM 829 C C . GLY A 1 104 ? 1.848 -5.253 7.803 1.00 98.00 104 GLY A C 1
ATOM 830 O O . GLY A 1 104 ? 1.221 -5.546 8.827 1.00 98.00 104 GLY A O 1
ATOM 831 N N . GLU A 1 105 ? 2.322 -4.026 7.592 1.00 98.06 105 GLU A N 1
ATOM 832 C CA . GLU A 1 105 ? 2.097 -2.901 8.506 1.00 98.06 105 GLU A CA 1
ATOM 833 C C . GLU A 1 105 ? 0.604 -2.586 8.647 1.00 98.06 105 GLU A C 1
ATOM 835 O O . GLU A 1 105 ? 0.102 -2.448 9.764 1.00 98.06 105 GLU A O 1
ATOM 840 N N . HIS A 1 106 ? -0.132 -2.545 7.534 1.00 97.81 106 HIS A N 1
ATOM 841 C CA . HIS A 1 106 ? -1.571 -2.304 7.526 1.00 97.81 106 HIS A CA 1
ATOM 842 C C . HIS A 1 106 ? -2.330 -3.355 8.345 1.00 97.81 106 HIS A C 1
ATOM 844 O O . HIS A 1 106 ? -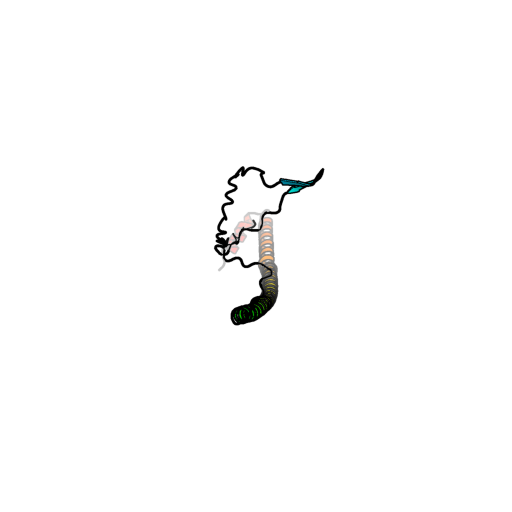3.144 -3.000 9.197 1.00 97.81 106 HIS A O 1
ATOM 850 N N . LEU A 1 107 ? -2.043 -4.645 8.141 1.00 98.00 107 LEU A N 1
ATOM 851 C CA . LEU A 1 107 ? -2.665 -5.730 8.908 1.00 98.00 107 LEU A CA 1
ATOM 852 C C . LEU A 1 107 ? -2.343 -5.630 10.404 1.00 98.00 107 LEU A C 1
ATOM 854 O O . LEU A 1 107 ? -3.221 -5.829 11.248 1.00 98.00 107 LEU A O 1
ATOM 858 N N . THR A 1 108 ? -1.103 -5.276 10.738 1.00 98.06 108 THR A N 1
ATOM 859 C CA . THR A 1 108 ? -0.667 -5.086 12.127 1.00 98.06 108 THR A CA 1
ATOM 860 C C . THR A 1 108 ? -1.425 -3.935 12.788 1.00 98.06 108 THR A C 1
ATOM 862 O O . THR A 1 108 ? -1.986 -4.099 13.874 1.00 98.06 108 THR A O 1
ATOM 865 N N . LEU A 1 109 ? -1.515 -2.787 12.113 1.00 98.06 109 LEU A N 1
ATOM 866 C CA . LEU A 1 109 ? -2.262 -1.622 12.590 1.00 98.06 109 LEU A CA 1
ATOM 867 C C . LEU A 1 109 ? -3.758 -1.916 12.720 1.00 98.06 109 LEU A C 1
ATOM 869 O O . LEU A 1 109 ? -4.376 -1.516 13.704 1.00 98.06 109 LEU A O 1
ATOM 873 N N . GLN A 1 110 ? -4.340 -2.651 11.774 1.00 98.31 110 GLN A N 1
ATOM 874 C CA . GLN A 1 110 ? -5.744 -3.052 11.826 1.00 98.31 110 GLN A CA 1
ATOM 875 C C . GLN A 1 110 ? -6.028 -3.972 13.023 1.00 98.31 110 GLN A C 1
ATOM 877 O O . GLN A 1 110 ? -7.040 -3.800 13.706 1.00 98.31 110 GLN A O 1
ATOM 882 N N . SER A 1 111 ? -5.122 -4.909 13.319 1.00 97.75 111 SER A N 1
ATOM 883 C CA . SER A 1 111 ? -5.197 -5.753 14.517 1.00 97.75 111 SER A CA 1
ATOM 884 C C . SER A 1 111 ? -5.131 -4.918 15.797 1.00 97.75 111 SER A C 1
ATOM 886 O O . SER A 1 111 ? -5.965 -5.082 16.688 1.00 97.75 111 SER A O 1
ATOM 888 N N . TYR A 1 112 ? -4.198 -3.965 15.867 1.00 98.12 112 TYR A N 1
ATOM 889 C CA . TYR A 1 112 ? -4.067 -3.077 17.020 1.00 98.12 112 TYR A CA 1
ATOM 890 C C . TYR A 1 112 ? -5.313 -2.206 17.229 1.00 98.12 112 TYR A C 1
ATOM 892 O O . TYR A 1 112 ? -5.812 -2.080 18.346 1.00 98.12 112 TYR A O 1
ATOM 900 N N . LEU A 1 113 ? -5.872 -1.666 16.144 1.00 98.06 113 LEU A N 1
ATOM 901 C CA . LEU A 1 113 ? -7.110 -0.892 16.175 1.00 98.06 113 LEU A CA 1
ATOM 902 C C . LEU A 1 113 ? -8.268 -1.736 16.719 1.00 98.06 113 LEU A C 1
ATOM 904 O O . LEU A 1 113 ? -8.998 -1.273 17.595 1.00 98.06 113 LEU A O 1
ATOM 908 N N . LYS A 1 114 ? -8.398 -2.987 16.262 1.00 98.00 114 LYS A N 1
ATOM 909 C CA . LYS A 1 114 ? -9.413 -3.919 16.767 1.00 98.00 114 LYS A CA 1
ATOM 910 C C . LYS A 1 114 ? -9.252 -4.173 18.270 1.00 98.00 114 LYS A C 1
ATOM 912 O O . LYS A 1 114 ? -10.232 -4.080 19.001 1.00 98.00 114 LYS A O 1
ATOM 917 N N . GLN A 1 115 ? -8.030 -4.433 18.739 1.00 98.12 115 GLN A N 1
ATOM 918 C CA . GLN A 1 115 ? -7.752 -4.647 20.167 1.00 98.12 115 GLN A CA 1
ATOM 919 C C . GLN A 1 115 ? -8.101 -3.417 21.013 1.00 98.12 115 GLN A C 1
ATOM 921 O O . GLN A 1 115 ? -8.687 -3.538 22.087 1.00 98.12 115 GLN A O 1
ATOM 926 N N . LEU A 1 116 ? -7.773 -2.216 20.528 1.00 98.12 116 LEU A N 1
ATOM 927 C CA . LEU A 1 116 ? -8.124 -0.974 21.214 1.00 98.12 116 LEU A CA 1
ATOM 928 C C . LEU A 1 116 ? -9.634 -0.732 21.244 1.00 98.12 116 LEU A C 1
ATOM 930 O O . LEU A 1 116 ? -10.148 -0.255 22.254 1.00 98.12 116 LEU A O 1
ATOM 934 N N . GLN A 1 117 ? -10.348 -1.058 20.166 1.00 98.12 117 GLN A N 1
ATOM 935 C CA . GLN A 1 117 ? -11.807 -0.972 20.132 1.00 98.12 117 GLN A CA 1
ATOM 936 C C . GLN A 1 117 ? -12.443 -1.921 21.144 1.00 98.12 117 GLN A C 1
ATOM 938 O O . GLN A 1 117 ? -13.290 -1.480 21.912 1.00 98.12 117 GLN A O 1
ATOM 943 N N . GLU A 1 118 ? -11.995 -3.174 21.194 1.00 98.06 118 GLU A N 1
ATOM 944 C CA . GLU A 1 118 ? -12.478 -4.163 22.161 1.00 98.06 118 GLU A CA 1
ATOM 945 C C . GLU A 1 118 ? -12.192 -3.729 23.604 1.00 98.06 118 GLU A C 1
ATOM 947 O O . GLU A 1 118 ? -13.069 -3.745 24.466 1.00 98.06 118 GLU A O 1
ATOM 952 N N . ARG A 1 119 ? -10.981 -3.229 23.873 1.00 97.88 119 ARG A N 1
ATOM 953 C CA . ARG A 1 119 ? -10.646 -2.687 25.193 1.00 97.88 119 ARG A CA 1
ATOM 954 C C . ARG A 1 119 ? -11.534 -1.499 25.558 1.00 97.88 119 ARG A C 1
ATOM 956 O O . ARG A 1 119 ? -11.983 -1.404 26.696 1.00 97.88 119 ARG A O 1
ATOM 963 N N . LYS A 1 120 ? -11.790 -0.595 24.608 1.00 98.06 120 LYS A N 1
ATOM 964 C CA . LYS A 1 120 ? -12.691 0.541 24.814 1.00 98.06 120 LYS A CA 1
ATOM 965 C C . LYS A 1 120 ? -14.101 0.058 25.155 1.00 98.06 120 LYS A C 1
ATOM 967 O O . LYS A 1 120 ? -14.668 0.566 26.114 1.00 98.06 120 LYS A O 1
ATOM 972 N N . THR A 1 121 ? -14.655 -0.893 24.404 1.00 97.62 121 THR A N 1
ATOM 973 C CA . THR A 1 121 ? -16.010 -1.405 24.661 1.00 97.62 121 THR A CA 1
ATOM 974 C C . THR A 1 121 ? -16.103 -2.091 26.016 1.00 97.62 121 THR A C 1
ATOM 976 O O . THR A 1 121 ? -17.061 -1.847 26.740 1.00 97.62 121 THR A O 1
ATOM 979 N N . ASN A 1 122 ? -15.084 -2.863 26.402 1.00 97.00 122 ASN A N 1
ATOM 980 C CA . ASN A 1 122 ? -15.048 -3.523 27.707 1.00 97.00 122 ASN A CA 1
ATOM 981 C C . ASN A 1 122 ? -15.043 -2.492 28.838 1.00 97.00 122 ASN A C 1
ATOM 983 O O . ASN A 1 122 ? -15.899 -2.546 29.714 1.00 97.00 122 ASN A O 1
ATOM 987 N N . LEU A 1 123 ? -14.170 -1.483 28.764 1.00 96.38 123 LEU A N 1
ATOM 988 C CA . LEU A 1 123 ? -14.132 -0.406 29.758 1.00 96.38 123 LEU A CA 1
ATOM 989 C C . LEU A 1 123 ? -15.443 0.389 29.810 1.00 96.38 123 LEU A C 1
ATOM 991 O O . LEU A 1 123 ? -15.888 0.765 30.888 1.00 96.38 123 LEU A O 1
ATOM 995 N N . GLN A 1 124 ? -16.079 0.642 28.664 1.00 96.12 124 GLN A N 1
ATOM 996 C CA . GLN A 1 124 ? -17.389 1.297 28.633 1.00 96.12 124 GLN A CA 1
ATOM 997 C C . GLN A 1 124 ? -18.456 0.446 29.329 1.00 96.12 124 GLN A C 1
ATOM 999 O O . GLN A 1 124 ? -19.211 0.986 30.132 1.00 96.12 124 GLN A O 1
ATOM 1004 N N . SER A 1 125 ? -18.471 -0.868 29.085 1.00 95.06 125 SER A N 1
ATOM 1005 C CA . SER A 1 125 ? -19.393 -1.782 29.766 1.00 95.06 125 SER A CA 1
ATOM 1006 C C . SER A 1 125 ? -19.108 -1.898 31.265 1.00 95.06 125 SER A C 1
ATOM 1008 O O . SER A 1 125 ? -20.039 -1.937 32.057 1.00 95.06 125 SER A O 1
ATOM 1010 N N . GLU A 1 126 ? -17.838 -1.885 31.681 1.00 94.56 126 GLU A N 1
ATOM 1011 C CA . GLU A 1 126 ? -17.460 -1.883 33.097 1.00 94.56 126 GLU A CA 1
ATOM 1012 C C . GLU A 1 126 ? -17.943 -0.610 33.794 1.00 94.56 126 GLU A C 1
ATOM 1014 O O . GLU A 1 126 ? -18.514 -0.684 34.874 1.00 94.56 126 GLU A O 1
ATOM 1019 N N . VAL A 1 127 ? -17.765 0.559 33.174 1.00 93.31 127 VAL A N 1
ATOM 1020 C CA . VAL A 1 127 ? -18.274 1.827 33.721 1.00 93.31 127 VAL A CA 1
ATOM 1021 C C . VAL A 1 127 ? -19.798 1.804 33.829 1.00 93.31 127 VAL A C 1
ATOM 1023 O O . VAL A 1 127 ? -20.351 2.236 34.839 1.00 93.31 127 VAL A O 1
ATOM 1026 N N . GLU A 1 128 ? -20.488 1.294 32.813 1.00 92.88 128 GLU A N 1
ATOM 1027 C CA . GLU A 1 128 ? -21.946 1.214 32.820 1.00 92.88 128 GLU A CA 1
ATOM 1028 C C . GLU A 1 128 ? -22.461 0.273 33.919 1.00 92.88 128 GLU A C 1
ATOM 1030 O O . GLU A 1 128 ? -23.245 0.698 34.768 1.00 92.88 128 GLU A O 1
ATOM 1035 N N . ASN A 1 129 ? -21.928 -0.946 33.983 1.00 91.00 129 ASN A N 1
ATOM 1036 C CA . ASN A 1 129 ? -22.383 -1.973 34.918 1.00 91.00 129 ASN A CA 1
ATOM 1037 C C . ASN A 1 129 ? -21.945 -1.709 36.369 1.00 91.00 129 ASN A C 1
ATOM 1039 O O . ASN A 1 129 ? -22.672 -2.039 37.299 1.00 91.00 129 ASN A O 1
ATOM 1043 N N . CYS A 1 130 ? -20.748 -1.155 36.595 1.00 88.88 130 CYS A N 1
ATOM 1044 C CA . CYS A 1 130 ? -20.189 -1.014 37.946 1.00 88.88 130 CYS A CA 1
ATOM 1045 C C . CYS A 1 130 ? -20.477 0.341 38.593 1.00 88.88 130 CYS A C 1
ATOM 1047 O O . CYS A 1 130 ? -20.431 0.443 39.816 1.00 88.88 130 CYS A O 1
ATOM 1049 N N . LEU A 1 131 ? -20.712 1.391 37.803 1.00 87.31 131 LEU A N 1
ATOM 1050 C CA . LEU A 1 131 ? -20.974 2.729 38.340 1.00 87.31 131 LEU A CA 1
ATOM 1051 C C . LEU A 1 131 ? -22.404 3.157 38.061 1.00 87.31 131 LEU A C 1
ATOM 1053 O O . LEU A 1 131 ? -23.118 3.521 38.990 1.00 87.31 131 LEU A O 1
ATOM 1057 N N . ASN A 1 132 ? -22.842 3.104 36.804 1.00 88.75 132 ASN A N 1
ATOM 1058 C CA . ASN A 1 132 ? -24.131 3.691 36.456 1.00 88.75 132 ASN A CA 1
ATOM 1059 C C . ASN A 1 132 ? -25.302 2.869 36.991 1.00 88.75 132 ASN A C 1
ATOM 1061 O O . ASN A 1 132 ? -26.250 3.457 37.504 1.00 88.75 132 ASN A O 1
ATOM 1065 N N . ASP A 1 133 ? -25.248 1.543 36.902 1.00 88.69 133 ASP A N 1
ATOM 1066 C CA . ASP A 1 133 ? -26.358 0.705 37.359 1.00 88.69 133 ASP A CA 1
ATOM 1067 C C . ASP A 1 133 ? -26.540 0.718 38.887 1.00 88.69 133 ASP A C 1
ATOM 1069 O O . ASP A 1 133 ? -27.661 0.986 39.323 1.00 88.69 133 ASP A O 1
ATOM 1073 N N . PRO A 1 134 ? -25.486 0.603 39.721 1.00 90.69 134 PRO A N 1
ATOM 1074 C CA . PRO A 1 134 ? -25.625 0.765 41.168 1.00 90.69 134 PRO A CA 1
ATOM 1075 C C . PRO A 1 134 ? -26.101 2.161 41.573 1.00 90.69 134 PRO A C 1
ATOM 1077 O O . PRO A 1 134 ? -26.894 2.292 42.501 1.00 90.69 134 PRO A O 1
ATOM 1080 N N . ILE A 1 135 ? -25.659 3.215 40.873 1.00 89.50 135 ILE A N 1
ATOM 1081 C CA . ILE A 1 135 ? -26.146 4.580 41.122 1.00 89.50 135 ILE A CA 1
ATOM 1082 C C . ILE A 1 135 ? -27.640 4.683 40.796 1.00 89.50 135 ILE A C 1
ATOM 1084 O O . ILE A 1 135 ? -28.391 5.251 41.585 1.00 89.50 135 ILE A O 1
ATOM 1088 N N . LYS A 1 136 ? -28.095 4.133 39.663 1.00 90.81 136 LYS A N 1
ATOM 1089 C CA . LYS A 1 136 ? -29.525 4.117 39.312 1.00 90.81 136 LYS A CA 1
ATOM 1090 C C . LYS A 1 136 ? -30.344 3.341 40.340 1.00 90.81 136 LYS A C 1
ATOM 1092 O O . LYS A 1 136 ? -31.413 3.809 40.719 1.00 90.81 136 LYS A O 1
ATOM 1097 N N . GLU A 1 137 ? -29.851 2.190 40.791 1.00 91.06 137 GLU A N 1
ATOM 1098 C CA . GLU A 1 137 ? -30.515 1.369 41.805 1.00 91.06 137 GLU A CA 1
ATOM 1099 C C . GLU A 1 137 ? -30.613 2.110 43.146 1.00 91.06 137 GLU A C 1
ATOM 1101 O O . GLU A 1 137 ? -31.703 2.224 43.700 1.00 91.06 137 GLU A O 1
ATOM 1106 N N . LEU A 1 138 ? -29.515 2.715 43.616 1.00 90.50 138 LEU A N 1
ATOM 1107 C CA . LEU A 1 138 ? -29.496 3.554 44.821 1.00 90.50 138 LEU A CA 1
ATOM 1108 C C . LEU A 1 138 ? -30.490 4.715 44.737 1.00 90.50 138 LEU A C 1
ATOM 1110 O O . LEU A 1 138 ? -31.237 4.953 45.683 1.00 90.50 138 LEU A O 1
ATOM 1114 N N . LEU A 1 139 ? -30.521 5.425 43.607 1.00 89.62 139 LEU A N 1
ATOM 1115 C CA . LEU A 1 139 ? -31.452 6.533 43.391 1.00 89.62 139 LEU A CA 1
ATOM 1116 C C . LEU A 1 139 ? -32.907 6.051 43.339 1.00 89.62 139 LEU A C 1
ATOM 1118 O O . LEU A 1 139 ? -33.787 6.716 43.878 1.00 89.62 139 LEU A O 1
ATOM 1122 N N . SER A 1 140 ? -33.170 4.899 42.718 1.00 91.31 140 SER A N 1
ATOM 1123 C CA . SER A 1 140 ? -34.508 4.301 42.671 1.00 91.31 140 SER A CA 1
ATOM 1124 C C . SER A 1 140 ? -34.992 3.902 44.064 1.00 91.31 140 SER A C 1
ATOM 1126 O O . SER A 1 140 ? -36.109 4.255 44.436 1.00 91.31 140 SER A O 1
ATOM 1128 N N . ASN A 1 141 ? -34.144 3.225 44.842 1.00 90.19 141 ASN A N 1
ATOM 1129 C CA . ASN A 1 141 ? -34.461 2.807 46.206 1.00 90.19 141 ASN A CA 1
ATOM 1130 C C . ASN A 1 141 ? -34.704 4.023 47.105 1.00 90.19 141 ASN A C 1
ATOM 1132 O O . ASN A 1 141 ? -35.731 4.092 47.768 1.00 90.19 141 ASN A O 1
ATOM 1136 N N . HIS A 1 142 ? -33.835 5.039 47.044 1.00 90.44 142 HIS A N 1
ATOM 1137 C CA . HIS A 1 142 ? -34.011 6.266 47.823 1.00 90.44 142 HIS A CA 1
ATOM 1138 C C . HIS A 1 142 ? -35.319 6.999 47.490 1.00 90.44 142 HIS A C 1
ATOM 1140 O O . HIS A 1 142 ? -36.017 7.465 48.389 1.00 90.44 142 HIS A O 1
ATOM 1146 N N . ASN A 1 143 ? -35.683 7.082 46.207 1.00 87.38 143 ASN A N 1
ATOM 1147 C CA . ASN A 1 143 ? -36.950 7.688 45.801 1.00 87.38 143 ASN A CA 1
ATOM 1148 C C . ASN A 1 143 ? -38.157 6.894 46.321 1.00 87.38 143 ASN A C 1
ATOM 1150 O O . ASN A 1 143 ? -39.162 7.492 46.700 1.00 87.38 143 ASN A O 1
ATOM 1154 N N . GLN A 1 144 ? -38.065 5.564 46.348 1.00 88.69 144 GLN A N 1
ATOM 1155 C CA . GLN A 1 144 ? -39.122 4.704 46.870 1.00 88.69 144 GLN A CA 1
ATOM 1156 C C . GLN A 1 144 ? -39.259 4.826 48.393 1.00 88.69 144 GLN A C 1
ATOM 1158 O O . GLN A 1 144 ? -40.379 4.956 48.885 1.00 88.69 144 GLN A O 1
ATOM 1163 N N . ASP A 1 145 ? -38.140 4.883 49.120 1.00 87.69 145 ASP A N 1
ATOM 1164 C CA . ASP A 1 145 ? -38.124 5.121 50.565 1.00 87.69 145 ASP A CA 1
ATOM 1165 C C . ASP A 1 145 ? -38.752 6.479 50.897 1.00 87.69 145 ASP A C 1
ATOM 1167 O O . ASP A 1 145 ? -39.646 6.554 51.738 1.00 87.69 145 ASP A O 1
ATOM 1171 N N . MET A 1 146 ? -38.367 7.541 50.179 1.00 84.88 146 MET A N 1
ATOM 1172 C CA . MET A 1 146 ? -38.957 8.874 50.340 1.00 84.88 146 MET A CA 1
ATOM 1173 C C . MET A 1 146 ? -40.470 8.868 50.096 1.00 84.88 146 MET A C 1
ATOM 1175 O O . MET A 1 146 ? -41.215 9.442 50.884 1.00 84.88 146 MET A O 1
ATOM 1179 N N . LEU A 1 147 ? -40.946 8.201 49.040 1.00 85.50 147 LEU A N 1
ATOM 1180 C CA . LEU A 1 147 ? -42.382 8.079 48.765 1.00 85.50 147 LEU A CA 1
ATOM 1181 C C . LEU A 1 147 ? -43.122 7.330 49.879 1.00 85.50 147 LEU A C 1
ATOM 1183 O O . LEU A 1 147 ? -44.177 7.788 50.306 1.00 85.50 147 LEU A O 1
ATOM 1187 N N . SER A 1 148 ? -42.552 6.231 50.381 1.00 83.75 148 SER A N 1
ATOM 1188 C CA . SER A 1 148 ? -43.148 5.467 51.484 1.00 83.75 148 SER A CA 1
ATOM 1189 C C . SER A 1 148 ? -43.185 6.257 52.794 1.00 83.75 148 SER A C 1
ATOM 1191 O O . SER A 1 148 ? -44.171 6.192 53.525 1.00 83.75 148 SER A O 1
ATOM 1193 N N . PHE A 1 149 ? -42.149 7.061 53.055 1.00 82.81 149 PHE A N 1
ATOM 1194 C CA . PHE A 1 149 ? -42.114 7.985 54.179 1.00 82.81 149 PHE A CA 1
ATOM 1195 C C . PHE A 1 149 ? -43.265 8.988 54.069 1.00 82.81 149 PHE A C 1
ATOM 1197 O O . PHE A 1 149 ? -44.040 9.108 55.006 1.00 82.81 149 PHE A O 1
ATOM 1204 N N . PHE A 1 150 ? -43.459 9.640 52.917 1.00 80.12 150 PHE A N 1
ATOM 1205 C CA . PHE A 1 150 ? -44.586 10.562 52.731 1.00 80.12 150 PHE A CA 1
ATOM 1206 C C . PHE A 1 150 ? -45.958 9.877 52.831 1.00 80.12 150 PHE A C 1
ATOM 1208 O O . PHE A 1 150 ? -46.865 10.447 53.433 1.00 80.12 150 PHE A O 1
ATOM 1215 N N . GLU A 1 151 ? -46.123 8.667 52.283 1.00 82.81 151 GLU A N 1
ATOM 1216 C CA . GLU A 1 151 ? -47.369 7.893 52.411 1.00 82.81 151 GLU A CA 1
ATOM 1217 C C . GLU A 1 151 ? -47.718 7.581 53.869 1.00 82.81 151 GLU A C 1
ATOM 1219 O O . GLU A 1 151 ? -48.890 7.634 54.232 1.00 82.81 151 GLU A O 1
ATOM 1224 N N . GLN A 1 152 ? -46.724 7.327 54.723 1.00 80.31 152 GLN A N 1
ATOM 1225 C CA . GLN A 1 152 ? -46.955 7.037 56.139 1.00 80.31 152 GLN A CA 1
ATOM 1226 C C . GLN A 1 152 ? -47.548 8.227 56.916 1.00 80.31 152 GLN A C 1
ATOM 1228 O O . GLN A 1 152 ? -48.242 8.016 57.909 1.00 80.31 152 GLN A O 1
ATOM 1233 N N . TYR A 1 153 ? -47.311 9.459 56.461 1.00 77.56 153 TYR A N 1
ATOM 1234 C CA . TYR A 1 153 ? -47.799 10.683 57.110 1.00 77.56 153 TYR A CA 1
ATOM 1235 C C . TYR A 1 153 ? -48.971 11.348 56.376 1.00 77.56 153 TYR A C 1
ATOM 1237 O O . TYR A 1 153 ? -49.469 12.383 56.809 1.00 77.56 153 TYR A O 1
ATOM 1245 N N . LEU A 1 154 ? -49.443 10.759 55.275 1.00 78.00 154 LEU A N 1
ATOM 1246 C CA . LEU A 1 154 ? -50.607 11.257 54.535 1.00 78.00 154 LEU A CA 1
ATOM 1247 C C . LEU A 1 154 ? -51.917 11.108 55.328 1.00 78.00 154 LEU A C 1
ATOM 1249 O O . LEU A 1 154 ? -52.848 11.884 55.109 1.00 78.00 154 LEU A O 1
ATOM 1253 N N . ASP A 1 155 ? -51.968 10.147 56.254 1.00 78.31 155 ASP A N 1
ATOM 1254 C CA . ASP A 1 155 ? -53.135 9.877 57.101 1.00 78.31 155 ASP A CA 1
ATOM 1255 C C . ASP A 1 155 ? -53.180 10.738 58.381 1.00 78.31 155 ASP A C 1
ATOM 1257 O O . ASP A 1 155 ? -54.260 10.907 58.949 1.00 78.31 155 ASP A O 1
ATOM 1261 N N . ASP A 1 156 ? -52.046 11.302 58.825 1.00 79.69 156 ASP A N 1
ATOM 1262 C CA . ASP A 1 156 ? -51.963 12.156 60.021 1.00 79.69 156 ASP A CA 1
ATOM 1263 C C . ASP A 1 156 ? -50.886 13.260 59.870 1.00 79.69 156 ASP A C 1
ATOM 1265 O O . ASP A 1 156 ? -49.700 13.024 60.132 1.00 79.69 156 ASP A O 1
ATOM 1269 N N . PRO A 1 157 ? -51.274 14.468 59.416 1.00 75.69 157 PRO A N 1
ATOM 1270 C CA . PRO A 1 157 ? -50.340 15.545 59.098 1.00 75.69 157 PRO A CA 1
ATOM 1271 C C . PRO A 1 157 ? -49.682 16.180 60.331 1.00 75.69 157 PRO A C 1
ATOM 1273 O O . PRO A 1 157 ? -48.604 16.752 60.195 1.00 75.69 157 PRO A O 1
ATOM 1276 N N . ASP A 1 158 ? -50.265 16.048 61.527 1.00 79.00 158 ASP A N 1
ATOM 1277 C CA . ASP A 1 158 ? -49.685 16.618 62.752 1.00 79.00 158 ASP A CA 1
ATOM 1278 C C . ASP A 1 158 ? -48.447 15.815 63.215 1.00 79.00 158 ASP A C 1
ATOM 1280 O O . ASP A 1 158 ? -47.515 16.375 63.793 1.00 79.00 158 ASP A O 1
ATOM 1284 N N . LEU A 1 159 ? -48.379 14.514 62.888 1.00 76.44 159 LEU A N 1
ATOM 1285 C CA . LEU A 1 159 ? -47.207 13.661 63.146 1.00 76.44 159 LEU A CA 1
ATOM 1286 C C . LEU A 1 159 ? -46.012 13.994 62.236 1.00 76.44 159 LEU A C 1
ATOM 1288 O O . LEU A 1 159 ? -44.863 13.710 62.582 1.00 76.44 159 LEU A O 1
ATOM 1292 N N . PHE A 1 160 ? -46.275 14.565 61.059 1.00 77.06 160 PHE A N 1
ATOM 1293 C CA . PHE A 1 160 ? -45.240 14.934 60.095 1.00 77.06 160 PHE A CA 1
ATOM 1294 C C . PHE A 1 160 ? -44.388 16.099 60.606 1.00 77.06 160 PHE A C 1
ATOM 1296 O O . PHE A 1 160 ? -43.158 16.049 60.531 1.00 77.06 160 PHE A O 1
ATOM 1303 N N . ASP A 1 161 ? -45.038 17.120 61.168 1.00 77.88 161 ASP A N 1
ATOM 1304 C CA . ASP A 1 161 ? -44.366 18.308 61.694 1.00 77.88 161 ASP A CA 1
ATOM 1305 C C . ASP A 1 161 ? -43.483 17.959 62.908 1.00 77.88 161 ASP A C 1
ATOM 1307 O O . ASP A 1 161 ? -42.337 18.407 62.980 1.00 77.88 161 ASP A O 1
ATOM 1311 N N . GLU A 1 162 ? -43.944 17.064 63.793 1.00 78.50 162 GLU A N 1
ATOM 1312 C CA . GLU A 1 162 ? -43.165 16.571 64.942 1.00 78.50 162 GLU A CA 1
ATOM 1313 C C . GLU A 1 162 ? -41.971 15.694 64.506 1.00 78.50 162 GLU A C 1
ATOM 1315 O O . GLU A 1 162 ? -40.876 15.771 65.073 1.00 78.50 162 GLU A O 1
ATOM 1320 N N . ALA A 1 163 ? -42.137 14.878 63.459 1.00 77.81 163 ALA A N 1
ATOM 1321 C CA . ALA A 1 163 ? -41.049 14.080 62.895 1.00 77.81 163 ALA A CA 1
ATOM 1322 C C . ALA A 1 163 ? -39.962 14.956 62.245 1.00 77.81 163 ALA A C 1
ATOM 1324 O O . ALA A 1 163 ? -38.772 14.685 62.423 1.00 77.81 163 ALA A O 1
ATOM 1325 N N . ILE A 1 164 ? -40.343 16.024 61.534 1.00 81.00 164 ILE A N 1
ATOM 1326 C CA . ILE A 1 164 ? -39.391 16.972 60.936 1.00 81.00 164 ILE A CA 1
ATOM 1327 C C . ILE A 1 164 ? -38.673 17.802 62.004 1.00 81.00 164 ILE A C 1
ATOM 1329 O O . ILE A 1 164 ? -37.458 17.990 61.897 1.00 81.00 164 ILE A O 1
ATOM 1333 N N . GLU A 1 165 ? -39.371 18.256 63.047 1.00 80.12 165 GLU A N 1
ATOM 1334 C CA . GLU A 1 165 ? -38.744 18.964 64.171 1.00 80.12 165 GLU A CA 1
ATOM 1335 C C . GLU A 1 165 ? -37.678 18.102 64.859 1.00 80.12 165 GLU A C 1
ATOM 1337 O O . GLU A 1 165 ? -36.567 18.573 65.111 1.00 80.12 165 GLU A O 1
ATOM 1342 N N . ASN A 1 166 ? -37.964 16.818 65.084 1.00 79.56 166 ASN A N 1
ATOM 1343 C CA . ASN A 1 166 ? -37.000 15.875 65.655 1.00 79.56 166 ASN A CA 1
ATOM 1344 C C . ASN A 1 166 ? -35.818 15.574 64.719 1.00 79.56 166 ASN A C 1
ATOM 1346 O O . ASN A 1 166 ? -34.719 15.293 65.190 1.00 79.56 166 ASN A O 1
ATOM 1350 N N . MET A 1 167 ? -36.014 15.640 63.399 1.00 76.62 167 MET A N 1
ATOM 1351 C CA . MET A 1 167 ? -34.957 15.381 62.417 1.00 76.62 167 MET A CA 1
ATOM 1352 C C . MET A 1 167 ? -34.064 16.602 62.146 1.00 76.62 167 MET A C 1
ATOM 1354 O O . MET A 1 167 ? -32.935 16.442 61.691 1.00 76.62 167 MET A O 1
ATOM 1358 N N . LEU A 1 168 ? -34.552 17.820 62.397 1.00 78.06 168 LEU A N 1
ATOM 1359 C CA . LEU A 1 168 ? -33.779 19.063 62.278 1.00 78.06 168 LEU A CA 1
ATOM 1360 C C . LEU A 1 168 ? -33.058 19.434 63.582 1.00 78.06 168 LEU A C 1
ATOM 1362 O O . LEU A 1 168 ? -32.022 20.098 63.534 1.00 78.06 168 LEU A O 1
ATOM 1366 N N . ASN A 1 169 ? -33.555 18.958 64.724 1.00 73.69 169 ASN A N 1
ATOM 1367 C CA . ASN A 1 169 ? -32.891 19.061 66.020 1.00 73.69 169 ASN A CA 1
ATOM 1368 C C . ASN A 1 169 ? -31.888 17.908 66.219 1.00 73.69 169 ASN A C 1
ATOM 1370 O O . ASN A 1 169 ? -32.061 17.057 67.088 1.00 73.69 169 ASN A O 1
ATOM 1374 N N . PHE A 1 170 ? -30.831 17.868 65.405 1.00 53.81 170 PHE A N 1
ATOM 1375 C CA . PHE A 1 170 ? -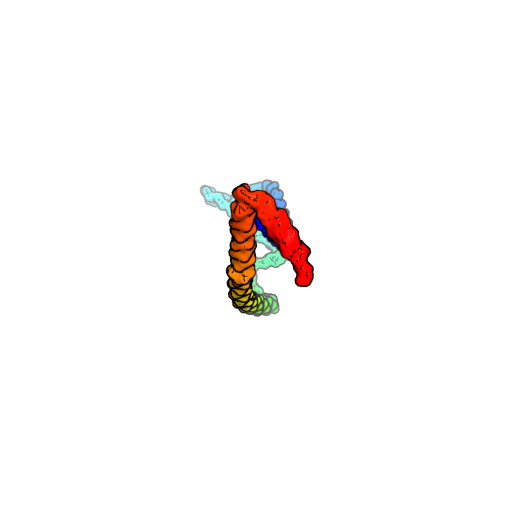29.633 17.088 65.737 1.00 53.81 170 PHE A CA 1
ATOM 1376 C C . PHE A 1 170 ? -28.715 17.941 66.627 1.00 53.81 170 PHE A C 1
ATOM 1378 O O . PHE A 1 170 ? -28.037 18.836 66.120 1.00 53.81 170 PHE A O 1
ATOM 1385 N N . ASP A 1 171 ? -28.708 17.659 67.933 1.00 51.69 171 ASP A N 1
ATOM 1386 C CA . ASP A 1 171 ? -27.572 17.958 68.825 1.00 51.69 171 ASP A CA 1
ATOM 1387 C C . ASP A 1 171 ? -26.393 17.000 68.556 1.00 51.69 171 ASP A C 1
ATOM 1389 O O . ASP A 1 171 ? -26.642 15.802 68.264 1.00 51.69 171 ASP A O 1
#

Organism: Adineta ricciae (NCBI:txid249248)